Protein AF-A0A538JRC6-F1 (afdb_monomer_lite)

Structure (mmCIF, N/CA/C/O backbone):
data_AF-A0A538JRC6-F1
#
_entry.id   AF-A0A538JRC6-F1
#
loop_
_atom_site.group_PDB
_atom_site.id
_atom_site.type_symbol
_atom_site.label_atom_id
_atom_site.label_alt_id
_atom_site.label_comp_id
_atom_site.label_asym_id
_atom_site.label_entity_id
_atom_site.label_seq_id
_atom_site.pdbx_PDB_ins_code
_atom_site.Cartn_x
_atom_site.Cartn_y
_atom_site.Cartn_z
_atom_site.occupancy
_atom_site.B_iso_or_equiv
_atom_site.auth_seq_id
_atom_site.auth_comp_id
_atom_site.auth_asym_id
_atom_site.auth_atom_id
_atom_site.pdbx_PDB_model_num
ATOM 1 N N . ASN A 1 1 ? -23.336 26.403 36.111 1.00 40.03 1 ASN A N 1
ATOM 2 C CA . ASN A 1 1 ? -21.899 26.662 35.884 1.00 40.03 1 ASN A CA 1
ATOM 3 C C . ASN A 1 1 ? -21.617 26.370 34.419 1.00 40.03 1 ASN A C 1
ATOM 5 O O . ASN A 1 1 ? -21.888 25.259 33.989 1.00 40.03 1 ASN A O 1
ATOM 9 N N . VAL A 1 2 ? -21.149 27.363 33.662 1.00 38.62 2 VAL A N 1
ATOM 10 C CA . VAL A 1 2 ? -20.915 27.305 32.202 1.00 38.62 2 VAL A CA 1
ATOM 11 C C . VAL A 1 2 ? -19.843 26.256 31.822 1.00 38.62 2 VAL A C 1
ATOM 13 O O . VAL A 1 2 ? -19.686 25.908 30.657 1.00 38.62 2 VAL A O 1
ATOM 16 N N . LEU A 1 3 ? -19.171 25.655 32.816 1.00 47.06 3 LEU A N 1
ATOM 17 C CA . LEU A 1 3 ? -18.188 24.577 32.661 1.00 47.06 3 LEU A CA 1
ATOM 18 C C . LEU A 1 3 ? -18.716 23.217 32.148 1.00 47.06 3 LEU A C 1
ATOM 20 O O . LEU A 1 3 ? -17.922 22.289 32.013 1.00 47.06 3 LEU A O 1
ATOM 24 N N . THR A 1 4 ? -20.012 23.050 31.866 1.00 50.97 4 THR A N 1
ATOM 25 C CA . THR A 1 4 ? -20.558 21.802 31.288 1.00 50.97 4 THR A CA 1
ATOM 26 C C . THR A 1 4 ? -20.659 21.806 29.756 1.00 50.97 4 THR A C 1
ATOM 28 O O . THR A 1 4 ? -21.031 20.788 29.180 1.00 50.97 4 THR A O 1
ATOM 31 N N . MET A 1 5 ? -20.273 22.891 29.069 1.00 45.59 5 MET A N 1
ATOM 32 C CA . MET A 1 5 ? -20.362 23.024 27.601 1.00 45.59 5 MET A CA 1
ATOM 33 C C . MET A 1 5 ? -19.154 22.482 26.809 1.00 45.59 5 MET A C 1
ATOM 35 O O . MET A 1 5 ? -18.799 23.024 25.772 1.00 45.59 5 MET 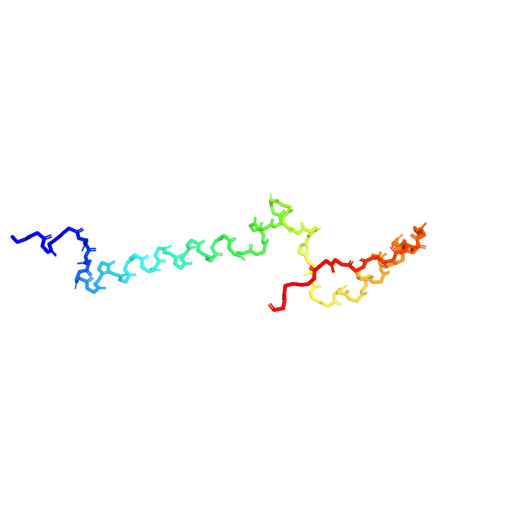A O 1
ATOM 39 N N . VAL A 1 6 ? -18.536 21.389 27.255 1.00 57.91 6 VAL A N 1
ATOM 40 C CA . VAL A 1 6 ? -17.809 20.451 26.378 1.00 57.91 6 VAL A CA 1
ATOM 41 C C . VAL A 1 6 ? -18.006 19.083 27.015 1.00 57.91 6 VAL A C 1
ATOM 43 O O . VAL A 1 6 ? -17.422 18.800 28.061 1.00 57.91 6 VAL A O 1
ATOM 46 N N . GLY A 1 7 ? -18.898 18.270 26.449 1.00 52.31 7 GLY A N 1
ATOM 47 C CA . GLY A 1 7 ? -19.280 16.970 26.996 1.00 52.31 7 GLY A CA 1
ATOM 48 C C . GLY A 1 7 ? -18.080 16.034 27.122 1.00 52.31 7 GLY A C 1
ATOM 49 O O . GLY A 1 7 ? -17.753 15.302 26.194 1.00 52.31 7 GLY A O 1
ATOM 50 N N . ARG A 1 8 ? -17.415 16.051 28.280 1.00 62.84 8 ARG A N 1
ATOM 51 C CA . ARG A 1 8 ? -16.555 14.951 28.706 1.00 62.84 8 ARG A CA 1
ATOM 52 C C . ARG A 1 8 ? -17.483 13.824 29.116 1.00 62.84 8 ARG A C 1
ATOM 54 O O . ARG A 1 8 ? -18.091 13.874 30.181 1.00 62.84 8 ARG A O 1
ATOM 61 N N . GLU A 1 9 ? -17.607 12.848 28.233 1.00 62.41 9 GLU A N 1
ATOM 62 C CA . GLU A 1 9 ? -18.141 11.528 28.540 1.00 62.41 9 GLU A CA 1
ATOM 63 C C . GLU A 1 9 ? -17.313 10.988 29.719 1.00 62.41 9 GLU A C 1
ATOM 65 O O . GLU A 1 9 ? -16.096 10.858 29.612 1.00 62.41 9 GLU A O 1
ATOM 70 N N . LYS A 1 10 ? -17.926 10.854 30.900 1.00 75.38 10 LYS A N 1
ATOM 71 C CA . LYS A 1 10 ? -17.240 10.428 32.138 1.00 75.38 1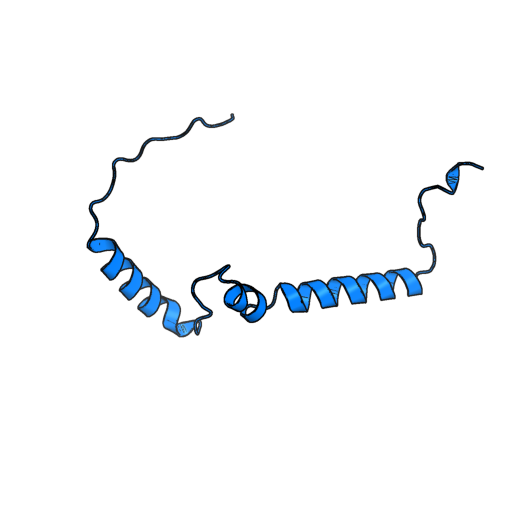0 LYS A CA 1
ATOM 72 C C . LYS A 1 10 ? -17.443 8.949 32.443 1.00 75.38 10 LYS A C 1
ATOM 74 O O . LYS A 1 10 ? -16.760 8.428 33.316 1.00 75.38 10 LYS A O 1
ATOM 79 N N . ASP A 1 11 ? -18.379 8.312 31.748 1.00 88.62 11 ASP A N 1
ATOM 80 C CA . ASP A 1 11 ? -18.659 6.890 31.875 1.00 88.62 11 ASP A CA 1
ATOM 81 C C . ASP A 1 11 ? -17.602 6.077 31.099 1.00 88.62 11 ASP A C 1
ATOM 83 O O . ASP A 1 11 ? -17.506 6.212 29.871 1.00 88.62 11 ASP A O 1
ATOM 87 N N . PRO A 1 12 ? -16.785 5.255 31.784 1.00 90.69 12 PRO A N 1
ATOM 88 C CA . PRO A 1 12 ? -15.780 4.419 31.138 1.00 90.69 12 PRO A CA 1
ATOM 89 C C . PRO A 1 12 ? -16.368 3.445 30.109 1.00 90.69 12 PRO A C 1
ATOM 91 O O . PRO A 1 12 ? -15.714 3.167 29.101 1.00 90.69 12 PRO A O 1
ATOM 94 N N . GLU A 1 13 ? -17.589 2.947 30.325 1.00 92.75 13 GLU A N 1
ATOM 95 C CA . GLU A 1 13 ? -18.224 2.000 29.404 1.00 92.75 13 GLU A CA 1
ATOM 96 C C . GLU A 1 13 ? -18.637 2.682 28.098 1.00 92.75 13 GLU A C 1
ATOM 98 O O . GLU A 1 13 ? -18.312 2.178 27.017 1.00 92.75 13 GLU A O 1
ATOM 103 N N . ALA A 1 14 ? -19.260 3.863 28.183 1.00 91.94 14 ALA A N 1
ATOM 104 C CA . ALA A 1 14 ? -19.561 4.698 27.021 1.00 91.94 14 ALA A CA 1
ATOM 105 C C . ALA A 1 14 ? -18.294 5.068 26.226 1.00 91.94 14 ALA A C 1
ATOM 107 O O . ALA A 1 14 ? -18.270 4.950 24.996 1.00 91.94 14 ALA A O 1
ATOM 108 N N . ILE A 1 15 ? -17.200 5.428 26.914 1.00 92.69 15 ILE A N 1
ATOM 109 C CA . ILE A 1 15 ? -15.908 5.712 26.267 1.00 92.69 15 ILE A CA 1
ATOM 110 C C . ILE A 1 15 ? -15.390 4.487 25.503 1.00 92.69 15 ILE A C 1
ATOM 112 O O . ILE A 1 15 ? -14.976 4.610 24.346 1.00 92.69 15 ILE A O 1
ATOM 116 N N . GLU A 1 16 ? -15.382 3.303 26.120 1.00 95.19 16 GLU A N 1
ATOM 117 C CA . GLU A 1 16 ? -14.891 2.098 25.447 1.00 95.19 16 GLU A CA 1
ATOM 118 C C . GLU A 1 16 ? -15.808 1.652 24.306 1.00 95.19 16 GLU A C 1
ATOM 120 O O . GLU A 1 16 ? -15.308 1.228 23.263 1.00 95.19 16 GLU A O 1
ATOM 125 N N . ALA A 1 17 ? -17.128 1.811 24.434 1.00 95.25 17 ALA A N 1
ATOM 126 C CA . ALA A 1 17 ? -18.061 1.564 23.338 1.00 95.25 17 ALA A CA 1
ATOM 127 C C . ALA A 1 17 ? -17.752 2.455 22.125 1.00 95.25 17 ALA A C 1
ATOM 129 O O . ALA A 1 17 ? -17.617 1.955 21.004 1.00 95.25 17 ALA A O 1
ATOM 130 N N . ARG A 1 18 ? -17.526 3.753 22.352 1.00 94.62 18 ARG A N 1
ATOM 131 C CA . ARG A 1 18 ? -17.149 4.698 21.297 1.00 94.62 18 ARG A CA 1
ATOM 132 C C . ARG A 1 18 ? -15.799 4.363 20.667 1.00 94.62 18 ARG A C 1
ATOM 134 O O . ARG A 1 18 ? -15.670 4.363 19.444 1.00 94.62 18 ARG A O 1
ATOM 141 N N . LYS A 1 19 ? -14.786 4.036 21.475 1.00 96.12 19 LYS A N 1
ATOM 142 C CA . LYS A 1 19 ? -13.476 3.608 20.955 1.00 96.12 19 LYS A CA 1
ATOM 143 C C . LYS A 1 19 ? -13.589 2.338 20.119 1.00 96.12 19 LYS A C 1
ATOM 145 O O . LYS A 1 19 ? -12.941 2.258 19.080 1.00 96.12 19 LYS A O 1
ATOM 150 N N . ARG A 1 20 ? -14.398 1.356 20.537 1.00 98.31 20 ARG A N 1
ATOM 151 C CA . ARG A 1 20 ? -14.656 0.140 19.747 1.00 98.31 20 ARG A CA 1
ATOM 152 C C . ARG A 1 20 ? -15.255 0.482 18.386 1.00 98.31 20 ARG A C 1
ATOM 154 O O . ARG A 1 20 ? -14.761 -0.028 17.386 1.00 98.31 20 ARG A O 1
ATOM 161 N N . GLN A 1 21 ? -16.237 1.383 18.336 1.00 97.88 21 GLN A N 1
ATOM 162 C CA . GLN A 1 21 ? -16.825 1.838 17.074 1.00 97.88 21 GLN A CA 1
ATOM 163 C C . GLN A 1 21 ? -15.783 2.497 16.161 1.00 97.88 21 GLN A C 1
ATOM 165 O O . GLN A 1 21 ? -15.712 2.171 14.979 1.00 97.88 21 GLN A O 1
ATOM 170 N N . ILE A 1 22 ? -14.942 3.381 16.707 1.00 98.25 22 ILE A N 1
ATOM 171 C CA . ILE A 1 22 ? -13.879 4.039 15.936 1.00 98.25 22 ILE A CA 1
ATOM 172 C C . ILE A 1 22 ? -12.878 3.002 15.414 1.00 98.25 22 ILE A C 1
ATOM 174 O O . ILE A 1 22 ? -12.590 2.988 14.225 1.00 98.25 22 ILE A O 1
ATOM 178 N N . ARG A 1 23 ? -12.389 2.084 16.257 1.00 98.56 23 ARG A N 1
ATOM 179 C CA . ARG A 1 23 ? -11.473 1.016 15.814 1.00 98.56 23 ARG A CA 1
ATOM 180 C C . ARG A 1 23 ? -12.088 0.176 14.695 1.00 98.56 23 ARG A C 1
ATOM 182 O O . ARG A 1 23 ? -11.418 -0.063 13.702 1.00 98.56 23 ARG A O 1
ATOM 189 N N . ALA A 1 24 ? -13.359 -0.207 14.816 1.00 98.62 24 ALA A N 1
ATOM 190 C CA . ALA A 1 24 ? -14.057 -0.974 13.784 1.00 98.62 24 ALA A CA 1
ATOM 191 C C . ALA A 1 24 ? -14.177 -0.202 12.459 1.00 98.62 24 ALA A C 1
ATOM 193 O O . ALA A 1 24 ? -14.010 -0.781 11.383 1.00 98.62 24 ALA A O 1
ATOM 194 N N . GLN A 1 25 ? -14.420 1.111 12.526 1.00 98.62 25 GLN A N 1
ATOM 195 C CA . GLN A 1 25 ? -14.412 1.964 11.341 1.00 98.62 25 GLN A CA 1
ATOM 196 C C . GLN A 1 25 ? -13.029 1.977 10.681 1.00 98.62 25 GLN A C 1
ATOM 198 O O . GLN A 1 25 ? -12.942 1.788 9.470 1.00 98.62 25 GLN A O 1
ATOM 203 N N . TYR A 1 26 ? -11.964 2.174 11.461 1.00 98.50 26 TYR A N 1
ATOM 204 C CA . TYR A 1 26 ? -10.594 2.188 10.944 1.00 98.50 26 TYR A CA 1
ATOM 205 C C . TYR A 1 26 ? -10.182 0.833 10.367 1.00 98.50 26 TYR A C 1
ATOM 207 O O . TYR A 1 26 ? -9.561 0.808 9.315 1.00 98.50 26 TYR A O 1
ATOM 215 N N . GLU A 1 27 ? -10.577 -0.275 10.991 1.00 98.56 27 GLU A N 1
ATOM 216 C CA . GLU A 1 27 ? -10.313 -1.618 10.467 1.00 98.56 27 GLU A CA 1
ATOM 217 C C . GLU A 1 27 ? -10.977 -1.810 9.099 1.00 98.56 27 GLU A C 1
ATOM 219 O O . GLU A 1 27 ? -10.345 -2.226 8.134 1.00 98.56 27 GLU A O 1
ATOM 224 N N . THR A 1 28 ? -12.245 -1.410 8.983 1.00 98.56 28 THR A N 1
ATOM 225 C CA . THR A 1 28 ? -12.996 -1.535 7.727 1.00 98.56 28 THR A CA 1
ATOM 226 C C . THR A 1 28 ? -12.416 -0.643 6.632 1.00 98.56 28 THR A C 1
ATOM 228 O O . THR A 1 28 ? -12.261 -1.080 5.496 1.00 98.56 28 THR A O 1
ATOM 231 N N . GLN A 1 29 ? -12.123 0.620 6.955 1.00 98.50 29 GLN A N 1
ATOM 232 C CA . GLN A 1 29 ? -11.706 1.626 5.973 1.00 98.50 29 GLN A CA 1
ATOM 233 C C . GLN A 1 29 ? -10.201 1.592 5.673 1.00 98.50 29 GLN A C 1
ATOM 235 O O . GLN A 1 29 ? -9.776 2.104 4.642 1.00 98.50 29 GLN A O 1
ATOM 240 N N . GLY A 1 30 ? -9.404 0.996 6.560 1.00 97.94 30 GLY A N 1
ATOM 241 C CA . GLY A 1 30 ? -7.969 0.777 6.392 1.00 97.94 30 GLY A CA 1
ATOM 242 C C . GLY A 1 30 ? -7.621 -0.564 5.747 1.00 97.94 30 GLY A C 1
ATOM 243 O O . GLY A 1 30 ? -6.467 -0.772 5.381 1.00 97.94 30 GLY A O 1
ATOM 244 N N . HIS A 1 31 ? -8.589 -1.471 5.589 1.00 98.56 31 HIS A N 1
ATOM 245 C CA . HIS A 1 31 ? -8.360 -2.758 4.940 1.00 98.56 31 HIS A CA 1
ATOM 246 C C . HIS A 1 31 ? -7.925 -2.565 3.470 1.00 98.56 31 HIS A C 1
ATOM 248 O O . HIS A 1 31 ? -8.555 -1.768 2.769 1.00 98.56 31 HIS A O 1
ATOM 254 N N . PRO A 1 32 ? -6.941 -3.327 2.943 1.00 98.50 32 PRO A N 1
ATOM 255 C CA . PRO A 1 32 ? -6.449 -3.167 1.568 1.00 98.50 32 PRO A CA 1
ATOM 256 C C . PRO A 1 32 ? -7.555 -3.140 0.503 1.00 98.50 32 PRO A C 1
ATOM 258 O O . PRO A 1 32 ? -7.607 -2.243 -0.328 1.00 98.50 32 PRO A O 1
ATOM 261 N N . TYR A 1 33 ? -8.533 -4.045 0.593 1.00 98.38 33 TYR A N 1
ATOM 262 C CA . TYR A 1 33 ? -9.670 -4.054 -0.337 1.00 98.38 33 TYR A CA 1
ATOM 263 C C . TYR A 1 33 ? -10.552 -2.800 -0.287 1.00 98.38 33 TYR A C 1
ATOM 265 O O . TYR A 1 33 ? -11.172 -2.462 -1.293 1.00 98.38 33 TYR A O 1
ATOM 273 N N . TYR A 1 34 ? -10.629 -2.099 0.848 1.00 98.75 34 TYR A N 1
ATOM 274 C CA . TYR A 1 34 ? -11.369 -0.839 0.916 1.00 98.75 34 TYR A CA 1
ATOM 275 C C . TYR A 1 34 ? -10.682 0.253 0.086 1.00 98.75 34 TYR A C 1
ATOM 277 O O . TYR A 1 34 ? -11.380 1.021 -0.587 1.00 98.75 34 TYR A O 1
ATOM 285 N N . ALA A 1 35 ? -9.344 0.289 0.119 1.00 98.56 35 ALA A N 1
ATOM 286 C CA . ALA A 1 35 ? -8.505 1.201 -0.652 1.00 98.56 35 ALA A CA 1
ATOM 287 C C . ALA A 1 35 ? -8.546 0.875 -2.156 1.00 98.56 35 ALA A C 1
ATOM 289 O O . ALA A 1 35 ? -8.920 1.740 -2.953 1.00 98.56 35 ALA A O 1
ATOM 290 N N . SER A 1 36 ? -8.307 -0.384 -2.541 1.00 98.38 36 SER A N 1
ATOM 291 C CA . SER A 1 36 ? -8.284 -0.784 -3.957 1.00 98.38 36 SER A CA 1
ATOM 292 C C . SER A 1 36 ? -9.652 -0.664 -4.629 1.00 98.38 36 SER A C 1
ATOM 294 O O . SER A 1 36 ? -9.737 -0.275 -5.791 1.00 98.38 36 SER A O 1
ATOM 296 N N . ALA A 1 37 ? -10.756 -0.892 -3.902 1.00 98.44 37 ALA A N 1
ATOM 297 C CA . ALA A 1 37 ? -12.110 -0.648 -4.419 1.00 98.44 37 ALA A CA 1
ATOM 298 C C . ALA A 1 37 ? -12.381 0.835 -4.755 1.00 98.44 37 ALA A C 1
ATOM 300 O O . ALA A 1 37 ? -13.386 1.151 -5.392 1.00 98.44 37 ALA A O 1
ATOM 301 N N . ARG A 1 38 ? -11.514 1.750 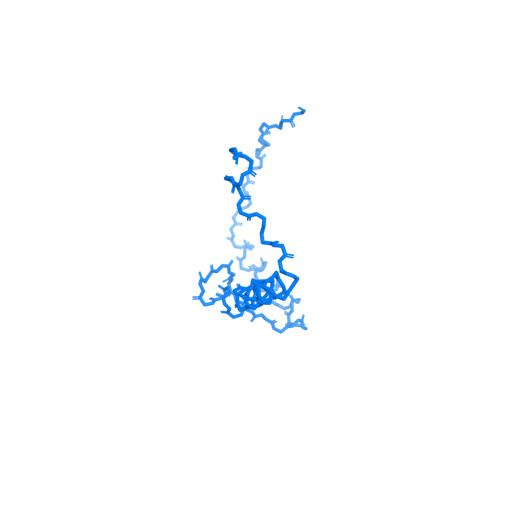-4.303 1.00 98.50 38 ARG A N 1
ATOM 302 C CA . ARG A 1 38 ? -11.593 3.202 -4.521 1.00 98.50 38 ARG A CA 1
ATOM 303 C C . ARG A 1 38 ? -10.423 3.748 -5.336 1.00 98.50 38 ARG A C 1
ATOM 305 O O . ARG A 1 38 ? -10.321 4.966 -5.464 1.00 98.50 38 ARG A O 1
ATOM 312 N N . LEU A 1 39 ? -9.576 2.869 -5.876 1.00 98.25 39 LEU A N 1
ATOM 313 C CA . LEU A 1 39 ? -8.391 3.227 -6.655 1.00 98.25 39 LEU A CA 1
ATOM 314 C C . LEU A 1 39 ? -7.442 4.168 -5.897 1.00 98.25 39 LEU A C 1
ATOM 316 O O . LEU A 1 39 ? -6.848 5.078 -6.471 1.00 98.25 39 LEU A O 1
ATOM 320 N N . TRP A 1 40 ? -7.323 3.989 -4.581 1.00 98.38 40 TRP A N 1
ATOM 321 C CA . TRP A 1 40 ? -6.267 4.669 -3.820 1.00 98.38 40 TRP A CA 1
ATOM 322 C C . TRP A 1 40 ? -4.885 4.075 -4.121 1.00 98.38 40 TRP A C 1
ATOM 324 O O . TRP A 1 40 ? -3.868 4.736 -3.928 1.00 98.38 40 TRP A O 1
ATOM 334 N N . ASP A 1 41 ? -4.880 2.841 -4.611 1.00 98.38 41 ASP A N 1
ATOM 335 C CA . ASP A 1 41 ? -3.754 2.080 -5.126 1.00 98.38 41 ASP A CA 1
ATOM 336 C C . ASP A 1 41 ? -4.139 1.439 -6.470 1.00 98.38 41 ASP A C 1
ATOM 338 O O . ASP A 1 41 ? -5.321 1.350 -6.813 1.00 98.38 41 ASP A O 1
ATOM 342 N N . ASP A 1 42 ? -3.133 0.963 -7.206 1.00 98.44 42 ASP A N 1
ATOM 343 C CA . ASP A 1 42 ? -3.305 0.267 -8.489 1.00 98.44 42 ASP A CA 1
ATOM 344 C C . ASP A 1 42 ? -3.530 -1.254 -8.331 1.00 98.44 42 ASP A C 1
ATOM 346 O O . ASP A 1 42 ? -3.562 -1.989 -9.320 1.00 98.44 42 ASP A O 1
ATOM 350 N N . GLY A 1 43 ? -3.692 -1.749 -7.097 1.00 98.12 43 GLY A N 1
ATOM 351 C CA . GLY A 1 43 ? -4.010 -3.142 -6.790 1.00 98.12 43 GLY A CA 1
ATOM 352 C C . GLY A 1 43 ? -3.271 -3.705 -5.570 1.00 98.12 43 GLY A C 1
ATOM 353 O O . GLY A 1 43 ? -2.112 -3.387 -5.301 1.00 98.12 43 GLY A O 1
ATOM 354 N N . VAL A 1 44 ? -3.927 -4.637 -4.868 1.00 98.56 44 VAL A N 1
ATOM 355 C CA . VAL A 1 44 ? -3.290 -5.498 -3.857 1.00 98.56 44 VAL A CA 1
ATOM 356 C C . VAL A 1 44 ? -2.548 -6.632 -4.559 1.00 98.56 44 VAL A C 1
ATOM 358 O O . VAL A 1 44 ? -3.137 -7.352 -5.364 1.00 98.56 44 VAL A O 1
ATOM 361 N N . ILE A 1 45 ? -1.280 -6.837 -4.209 1.00 98.62 45 ILE A N 1
ATOM 362 C CA . ILE A 1 45 ? -0.452 -7.918 -4.755 1.00 98.62 45 ILE A CA 1
ATOM 363 C C . ILE A 1 45 ? -0.042 -8.907 -3.667 1.00 98.62 45 ILE A C 1
ATOM 365 O O . ILE A 1 45 ? 0.042 -8.563 -2.485 1.00 98.62 45 ILE A O 1
ATOM 369 N N . HIS A 1 46 ? 0.250 -10.144 -4.070 1.00 98.62 46 HIS A N 1
ATOM 370 C CA . HIS A 1 46 ? 0.875 -11.104 -3.172 1.00 98.62 46 HIS A CA 1
ATOM 371 C C . HIS A 1 46 ? 2.296 -10.616 -2.817 1.00 98.62 46 HIS A C 1
ATOM 373 O O . HIS A 1 46 ? 3.051 -10.256 -3.723 1.00 98.62 46 HIS A O 1
ATOM 379 N N . PRO A 1 47 ? 2.715 -10.606 -1.534 1.00 98.69 47 PRO A N 1
ATOM 380 C CA . PRO A 1 47 ? 4.000 -10.019 -1.147 1.00 98.69 47 PRO A CA 1
ATOM 381 C C . PRO A 1 47 ? 5.221 -10.614 -1.866 1.00 98.69 47 PRO A C 1
ATOM 383 O O . PRO A 1 47 ? 6.169 -9.884 -2.159 1.00 98.69 47 PRO A O 1
ATOM 386 N N . ALA A 1 48 ? 5.197 -11.913 -2.190 1.00 98.75 48 ALA A N 1
AT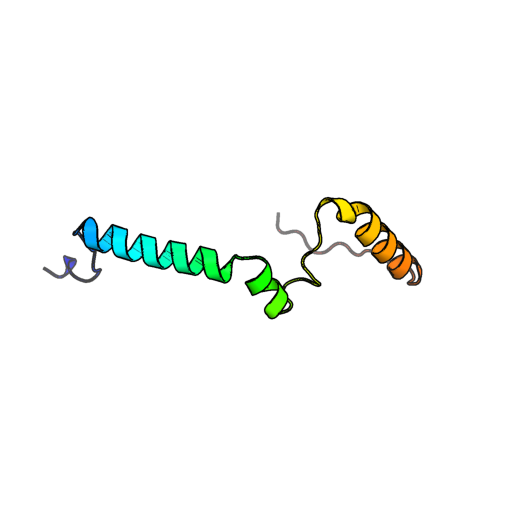OM 387 C CA . ALA A 1 48 ? 6.287 -12.570 -2.918 1.00 98.75 48 ALA A CA 1
ATOM 388 C C . ALA A 1 48 ? 6.454 -12.058 -4.363 1.00 98.75 48 ALA A C 1
ATOM 390 O O . ALA A 1 48 ? 7.557 -12.127 -4.901 1.00 98.75 48 ALA A O 1
ATOM 391 N N . ASP A 1 49 ? 5.407 -11.476 -4.954 1.00 98.81 49 ASP A N 1
ATOM 392 C CA . ASP A 1 49 ? 5.393 -11.049 -6.360 1.00 98.81 49 ASP A CA 1
ATOM 393 C C . ASP A 1 49 ? 5.936 -9.621 -6.534 1.00 98.81 49 ASP A C 1
ATOM 395 O O . ASP A 1 49 ? 6.091 -9.131 -7.653 1.00 98.81 49 ASP A O 1
ATOM 399 N N . THR A 1 50 ? 6.270 -8.940 -5.430 1.00 98.81 50 THR A N 1
ATOM 400 C CA . THR A 1 50 ? 6.736 -7.543 -5.413 1.00 98.81 50 THR A CA 1
ATOM 401 C C . THR A 1 50 ? 7.869 -7.289 -6.412 1.00 98.81 50 THR A C 1
ATOM 403 O O . THR A 1 50 ? 7.868 -6.270 -7.104 1.00 98.81 50 THR A O 1
ATOM 406 N N . ARG A 1 51 ? 8.839 -8.210 -6.517 1.00 98.75 51 ARG A N 1
ATOM 407 C CA . ARG A 1 51 ? 9.981 -8.068 -7.434 1.00 98.75 51 ARG A CA 1
ATOM 408 C C . ARG A 1 51 ? 9.538 -8.066 -8.895 1.00 98.75 51 ARG A C 1
ATOM 410 O O . ARG A 1 51 ? 10.021 -7.237 -9.665 1.00 98.75 51 ARG A O 1
ATOM 417 N N . ASP A 1 52 ? 8.647 -8.976 -9.259 1.00 98.75 52 ASP A N 1
ATOM 418 C CA . ASP A 1 52 ? 8.231 -9.165 -10.645 1.00 98.75 52 ASP A CA 1
ATOM 419 C C . ASP A 1 52 ? 7.322 -8.020 -11.092 1.00 98.75 52 ASP A C 1
ATOM 421 O O . ASP A 1 52 ? 7.538 -7.444 -12.161 1.00 98.75 52 ASP A O 1
ATOM 425 N N . VAL A 1 53 ? 6.393 -7.596 -10.226 1.00 98.81 53 VAL A N 1
ATOM 426 C CA . VAL A 1 53 ? 5.536 -6.424 -10.460 1.00 98.81 53 VAL A CA 1
ATOM 427 C C . VAL A 1 53 ? 6.377 -5.158 -10.653 1.00 98.81 53 VAL A C 1
ATOM 429 O O . VAL A 1 53 ? 6.181 -4.435 -11.630 1.00 98.81 53 VAL A O 1
ATOM 432 N N . LEU A 1 54 ? 7.360 -4.903 -9.778 1.00 98.81 54 LEU A N 1
ATOM 433 C CA . LEU A 1 54 ? 8.262 -3.755 -9.931 1.00 98.81 54 LEU A CA 1
ATOM 434 C C . LEU A 1 54 ? 9.119 -3.852 -11.198 1.00 98.81 54 LEU A C 1
ATOM 436 O O . LEU A 1 54 ? 9.317 -2.843 -11.873 1.00 98.81 54 LEU A O 1
ATOM 440 N N . GLY A 1 55 ? 9.621 -5.042 -11.535 1.00 98.81 55 GLY A N 1
ATOM 441 C CA . GLY A 1 55 ? 10.405 -5.265 -12.750 1.00 98.81 55 GLY A CA 1
ATOM 442 C C . GLY A 1 55 ? 9.614 -4.926 -14.016 1.00 98.81 55 GLY A C 1
ATOM 443 O O . GLY A 1 55 ? 10.103 -4.185 -14.870 1.00 98.81 55 GLY A O 1
ATOM 444 N N . LEU A 1 56 ? 8.368 -5.399 -14.097 1.00 98.81 56 LEU A N 1
ATOM 445 C CA . LEU A 1 56 ? 7.439 -5.086 -15.185 1.00 98.81 56 LEU A CA 1
ATOM 446 C C . LEU A 1 56 ? 7.115 -3.588 -15.246 1.00 98.81 56 LEU A C 1
ATOM 448 O O . LEU A 1 56 ? 7.223 -2.985 -16.315 1.00 98.81 56 LEU A O 1
ATOM 452 N N . ALA A 1 57 ? 6.781 -2.967 -14.111 1.00 98.69 57 ALA A N 1
ATOM 453 C CA . ALA A 1 57 ? 6.460 -1.541 -14.050 1.00 98.69 57 ALA A CA 1
ATOM 454 C C . ALA A 1 57 ? 7.640 -0.662 -14.500 1.00 98.69 57 ALA A C 1
ATOM 456 O O . ALA A 1 57 ? 7.468 0.251 -15.307 1.00 98.69 57 ALA A O 1
ATOM 457 N N . LEU A 1 58 ? 8.859 -0.964 -14.041 1.00 98.56 58 LEU A N 1
ATOM 458 C CA . LEU A 1 58 ? 10.066 -0.249 -14.461 1.00 98.56 58 LEU A CA 1
ATOM 459 C C . LEU A 1 58 ? 10.359 -0.447 -15.951 1.00 98.56 58 LEU A C 1
ATOM 461 O O . LEU A 1 58 ? 10.708 0.518 -16.631 1.00 98.56 58 LEU A O 1
ATOM 465 N N . SER A 1 59 ? 10.181 -1.665 -16.47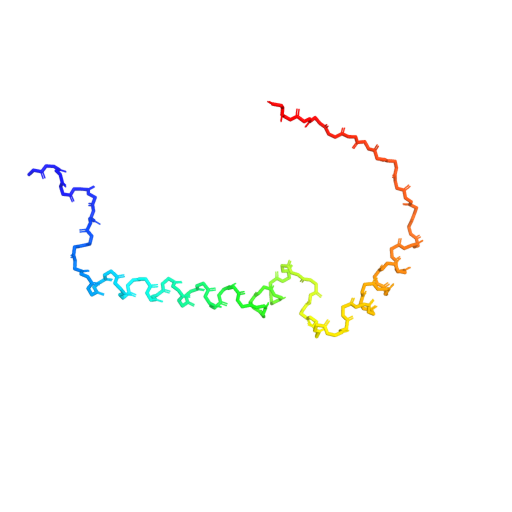2 1.00 98.56 59 SER A N 1
ATOM 466 C CA . SER A 1 59 ? 10.333 -1.937 -17.904 1.00 98.56 59 SER A CA 1
ATOM 467 C C . SER A 1 59 ? 9.333 -1.144 -18.746 1.00 98.56 59 SER A C 1
ATOM 469 O O . SER A 1 59 ? 9.700 -0.667 -19.817 1.00 98.56 59 SER A O 1
ATOM 471 N N . ALA A 1 60 ? 8.094 -0.972 -18.276 1.00 98.25 60 ALA A N 1
ATOM 472 C CA . ALA A 1 60 ? 7.107 -0.127 -18.938 1.00 98.25 60 ALA A CA 1
ATOM 473 C C . ALA A 1 60 ? 7.530 1.353 -18.910 1.00 98.25 60 ALA A C 1
ATOM 475 O O . ALA A 1 60 ? 7.564 2.000 -19.959 1.00 98.25 60 ALA A O 1
ATOM 476 N N . CYS A 1 61 ? 7.937 1.866 -17.743 1.00 97.69 61 CYS A N 1
ATOM 477 C CA . CYS A 1 61 ? 8.410 3.244 -17.566 1.00 97.69 61 CYS A CA 1
ATOM 478 C C . CYS A 1 61 ? 9.639 3.588 -18.422 1.00 97.69 61 CYS A C 1
ATOM 480 O O . CYS A 1 61 ? 9.786 4.734 -18.842 1.00 97.69 61 CYS A O 1
ATOM 482 N N . ALA A 1 62 ? 10.504 2.612 -18.715 1.00 97.50 62 ALA A N 1
ATOM 483 C CA . ALA A 1 62 ? 11.716 2.806 -19.514 1.00 97.50 62 ALA A CA 1
ATOM 484 C C . ALA A 1 62 ? 11.454 3.209 -20.981 1.00 97.50 62 ALA A C 1
ATOM 486 O O . ALA A 1 62 ? 12.391 3.572 -21.688 1.00 97.50 62 ALA A O 1
ATOM 487 N N . ASN A 1 63 ? 10.199 3.175 -21.440 1.00 97.94 63 ASN A N 1
ATOM 488 C CA . ASN A 1 63 ? 9.817 3.621 -22.783 1.00 97.94 63 ASN A CA 1
ATOM 489 C C . ASN A 1 63 ? 9.612 5.144 -22.890 1.00 97.94 63 ASN A C 1
ATOM 491 O O . ASN A 1 63 ? 9.450 5.657 -23.997 1.00 97.94 63 ASN A O 1
ATOM 495 N N . ALA A 1 64 ? 9.609 5.875 -21.771 1.00 97.56 64 ALA A N 1
ATOM 496 C CA . ALA A 1 64 ? 9.498 7.332 -21.754 1.00 97.56 64 ALA A CA 1
ATOM 497 C C . ALA A 1 64 ? 10.869 8.001 -21.516 1.00 97.56 64 ALA A C 1
ATOM 499 O O . ALA A 1 64 ? 11.668 7.495 -20.724 1.00 97.56 64 ALA A O 1
ATOM 500 N N . PRO A 1 65 ? 11.159 9.155 -22.151 1.00 95.75 65 PRO A N 1
ATOM 501 C CA . PRO A 1 65 ? 12.375 9.908 -21.866 1.00 95.75 65 PRO A CA 1
ATOM 502 C C . PRO A 1 65 ? 12.370 10.435 -20.425 1.00 95.75 65 PRO A C 1
ATOM 504 O O . PRO A 1 65 ? 11.339 10.866 -19.905 1.00 95.75 65 PRO A O 1
ATOM 507 N N . LEU A 1 66 ? 13.543 10.446 -19.789 1.00 94.75 66 LEU A N 1
ATOM 508 C CA . LEU A 1 66 ? 13.702 11.028 -18.457 1.00 94.75 66 LEU A CA 1
ATOM 509 C C . LEU A 1 66 ? 13.648 12.565 -18.543 1.00 94.75 66 LEU A C 1
ATOM 511 O O . LEU A 1 66 ? 14.428 13.147 -19.298 1.00 94.75 66 LEU A O 1
ATOM 515 N N . PRO A 1 67 ? 12.768 13.241 -17.782 1.00 91.94 67 PRO A N 1
ATOM 516 C CA . PRO A 1 67 ? 12.684 14.696 -17.795 1.00 91.94 67 PRO A CA 1
ATOM 517 C C . PRO A 1 67 ? 13.812 15.339 -16.978 1.00 91.94 67 PRO A C 1
ATOM 519 O O . PRO A 1 67 ? 14.278 14.781 -15.979 1.00 91.94 67 PRO A O 1
ATOM 522 N N . ASP A 1 68 ? 14.178 16.571 -17.334 1.00 94.56 68 ASP A N 1
ATOM 523 C CA . ASP A 1 68 ? 15.058 17.398 -16.506 1.00 94.56 68 ASP A CA 1
ATOM 524 C C . ASP A 1 68 ? 14.434 17.662 -15.128 1.00 94.56 68 ASP A C 1
ATOM 526 O O . ASP A 1 68 ? 13.290 18.112 -15.002 1.00 94.56 68 ASP A O 1
ATOM 530 N N . ARG A 1 69 ? 15.206 17.433 -14.060 1.00 91.81 69 ARG A N 1
ATOM 531 C CA . ARG A 1 69 ? 14.762 17.688 -12.682 1.00 91.81 69 ARG A CA 1
ATOM 532 C C . ARG A 1 69 ? 15.014 19.136 -12.273 1.00 91.81 69 ARG A C 1
ATOM 534 O O . ARG A 1 69 ? 16.156 19.576 -12.176 1.00 91.81 69 ARG A O 1
ATOM 541 N N . ARG A 1 70 ? 13.946 19.850 -11.910 1.00 92.88 70 ARG A N 1
ATOM 542 C CA . ARG A 1 70 ? 14.013 21.163 -11.246 1.00 92.88 70 ARG A 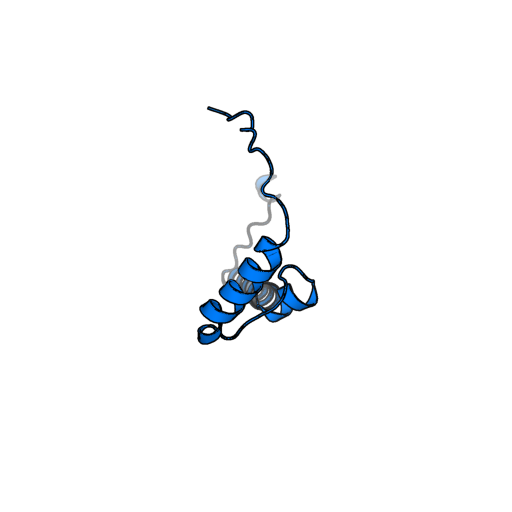CA 1
ATOM 543 C C . ARG A 1 70 ? 13.726 20.999 -9.756 1.00 92.88 70 ARG A C 1
ATOM 545 O O . ARG A 1 70 ? 12.795 20.290 -9.381 1.00 92.88 70 ARG A O 1
ATOM 552 N N . LYS A 1 71 ? 14.529 21.633 -8.900 1.00 92.50 71 LYS A N 1
ATOM 553 C CA . LYS A 1 71 ? 14.309 21.615 -7.445 1.00 92.50 71 LYS A CA 1
ATOM 554 C C . LYS A 1 71 ? 13.224 22.641 -7.069 1.00 92.50 71 LYS A C 1
ATOM 556 O O . LYS A 1 71 ? 13.269 23.748 -7.607 1.00 92.50 71 LYS A O 1
ATOM 561 N N . PRO A 1 72 ? 12.271 22.312 -6.177 1.00 94.38 72 PRO A N 1
ATOM 562 C CA . PRO A 1 72 ? 11.306 23.282 -5.662 1.00 94.38 72 PRO A CA 1
ATOM 563 C C . PRO A 1 72 ? 11.949 24.217 -4.623 1.00 94.38 72 PRO A C 1
ATOM 565 O O . PRO A 1 72 ? 13.084 24.006 -4.193 1.00 94.38 72 PRO A O 1
ATOM 568 N N . VAL A 1 73 ? 11.209 25.245 -4.195 1.00 95.94 73 VAL A N 1
ATOM 569 C CA . VAL A 1 73 ? 11.590 26.069 -3.037 1.00 95.94 73 VAL A CA 1
ATOM 570 C C . VAL A 1 73 ? 11.453 25.232 -1.767 1.00 95.94 73 VAL A C 1
ATOM 572 O O . VAL A 1 73 ? 10.389 24.673 -1.502 1.00 95.94 73 VAL A O 1
ATOM 575 N N . PHE A 1 74 ? 12.515 25.172 -0.967 1.00 96.50 74 PHE A N 1
ATOM 576 C CA . PHE A 1 74 ? 12.497 24.517 0.338 1.00 96.50 74 PHE A CA 1
ATOM 577 C C . PHE A 1 74 ? 12.194 25.543 1.436 1.00 96.50 74 PHE A C 1
ATOM 579 O O . PHE A 1 74 ? 12.817 26.603 1.486 1.00 96.50 74 PHE A O 1
ATOM 586 N N . ARG A 1 75 ? 11.234 25.229 2.316 1.00 94.94 75 ARG A N 1
ATOM 587 C CA . ARG A 1 75 ? 11.005 25.985 3.555 1.00 94.94 75 ARG A CA 1
ATOM 588 C C . ARG A 1 75 ? 12.048 25.532 4.582 1.00 94.94 75 ARG A C 1
ATOM 590 O O . ARG A 1 75 ? 11.996 24.375 4.994 1.00 94.94 75 ARG A O 1
ATOM 597 N N . MET A 1 76 ? 12.974 26.430 4.921 1.00 91.06 76 MET A N 1
ATOM 598 C CA . MET A 1 76 ? 14.010 26.241 5.947 1.00 91.06 76 MET A CA 1
ATOM 599 C C . MET A 1 76 ? 13.495 26.609 7.336 1.00 91.06 76 MET A C 1
ATOM 601 O O . MET A 1 76 ? 12.598 27.483 7.408 1.00 91.06 76 MET A O 1
#

Sequence (76 aa):
NVLTMVGREKDPEAIEARKRQIRAQYETQGHPYYASARLWDDGVIHPADTRDVLGLALSACANAPLPDRRKPVFRM

Radius of gyration: 23.53 Å; chains: 1; bounding box: 37×40×59 Å

Secondary structure (DSSP, 8-state):
-GGGSS-----HHHHHHHHHHHHHHHHHHHSHHHHHTTTSSS----GGGHHHHHHHHHHHHTTSPPPPPPPPPP--

pLDDT: mean 91.16, std 15.44, range [38.62, 98.81]

Foldseek 3Di:
DCVPPPDPPPDPVVVVVVVVVVVVVCCVCVDQVNCVVVPVDPDDDDPVCVVVVVVVVVVVVVVDDDDDDDDDDDDD